Protein AF-A0A7X3VM91-F1 (afdb_monomer_lite)

Secondary structure (DSSP, 8-state):
-HHHHHHHHHHHHHHHHHHHHHHHTTTT---S--PPEEE-TTT--EEEGGGEEEEE-SSS--EEEEEHHHHHHHHHHHHHHHHHHH--

Structure (mmCIF, N/CA/C/O backbone):
data_AF-A0A7X3VM91-F1
#
_entry.id   AF-A0A7X3VM91-F1
#
loop_
_atom_site.group_PDB
_atom_site.id
_atom_site.type_symbol
_atom_site.label_atom_id
_atom_site.label_alt_id
_atom_site.label_comp_id
_atom_site.label_asym_id
_atom_site.label_entity_id
_atom_site.label_seq_id
_atom_site.pdbx_PDB_ins_code
_atom_site.Cartn_x
_atom_site.Cartn_y
_atom_site.Cartn_z
_atom_site.occupancy
_atom_site.B_iso_or_equiv
_atom_site.auth_seq_id
_atom_site.auth_comp_id
_atom_site.auth_asym_id
_atom_site.auth_atom_id
_atom_site.pdbx_PDB_model_num
ATOM 1 N N . MET A 1 1 ? 20.876 18.133 -48.556 1.00 64.56 1 MET A N 1
ATOM 2 C CA . MET A 1 1 ? 21.939 17.538 -47.713 1.00 64.56 1 MET A CA 1
ATOM 3 C C . MET A 1 1 ? 21.468 17.318 -46.277 1.00 64.56 1 MET A C 1
ATOM 5 O O . MET A 1 1 ? 21.409 16.169 -45.872 1.00 64.56 1 MET A O 1
ATOM 9 N N . LEU A 1 2 ? 21.033 18.355 -45.543 1.00 69.94 2 LEU A N 1
ATOM 10 C CA . LEU A 1 2 ? 20.534 18.222 -44.157 1.00 69.94 2 LEU A CA 1
ATOM 11 C C . LEU A 1 2 ? 19.363 17.236 -44.005 1.00 69.94 2 LEU A C 1
ATOM 13 O O . LEU A 1 2 ? 19.369 16.416 -43.098 1.00 69.94 2 LEU A O 1
ATOM 17 N N . PHE A 1 3 ? 18.404 17.247 -44.936 1.00 75.38 3 PHE A N 1
ATOM 18 C CA . PHE A 1 3 ? 17.258 16.329 -44.907 1.00 75.38 3 PHE A CA 1
ATOM 19 C C . PHE A 1 3 ? 17.672 14.848 -44.971 1.00 75.38 3 PHE A C 1
ATOM 21 O O . PHE A 1 3 ? 17.154 14.023 -44.230 1.00 75.38 3 PHE A O 1
ATOM 28 N N . VAL A 1 4 ? 18.669 14.519 -45.799 1.00 77.19 4 VAL A N 1
ATOM 29 C CA . VAL A 1 4 ? 19.190 13.146 -45.939 1.00 77.19 4 VAL A CA 1
ATOM 30 C C . VAL A 1 4 ? 19.904 12.702 -44.662 1.00 77.19 4 VAL A C 1
ATOM 32 O O . VAL A 1 4 ? 19.758 11.561 -44.236 1.00 77.19 4 VAL A O 1
ATOM 35 N N . ILE A 1 5 ? 20.621 13.624 -44.014 1.00 80.31 5 ILE A N 1
ATOM 36 C CA . ILE A 1 5 ? 21.270 13.383 -42.724 1.00 80.31 5 ILE A CA 1
ATOM 37 C C . ILE A 1 5 ? 20.205 13.045 -41.669 1.00 80.31 5 ILE A C 1
ATOM 39 O O . ILE A 1 5 ? 20.307 12.007 -41.023 1.00 80.31 5 ILE A O 1
ATOM 43 N N . PHE A 1 6 ? 19.131 13.834 -41.553 1.00 79.06 6 PHE A N 1
ATOM 44 C CA . PHE A 1 6 ? 18.040 13.538 -40.613 1.00 79.06 6 PHE A CA 1
ATOM 45 C C . PHE A 1 6 ? 17.411 12.160 -40.853 1.00 79.06 6 PHE A C 1
ATOM 47 O O . PHE A 1 6 ? 17.234 11.402 -39.901 1.00 79.06 6 PHE A O 1
ATOM 54 N N . VAL A 1 7 ? 17.145 11.790 -42.108 1.00 81.81 7 VAL A N 1
ATOM 55 C CA . VAL A 1 7 ? 16.540 10.489 -42.448 1.00 81.81 7 VAL A CA 1
ATOM 56 C C . VAL A 1 7 ? 17.418 9.308 -42.015 1.00 81.81 7 VAL A C 1
ATOM 58 O O . VAL A 1 7 ? 16.884 8.291 -41.584 1.00 81.81 7 VAL A O 1
ATOM 61 N N . ILE A 1 8 ? 18.747 9.443 -42.056 1.00 83.12 8 ILE A N 1
ATOM 62 C CA . ILE A 1 8 ? 19.683 8.384 -41.635 1.00 83.12 8 ILE A CA 1
ATOM 63 C C . ILE A 1 8 ? 19.874 8.369 -40.111 1.00 83.12 8 ILE A C 1
ATOM 65 O O . ILE A 1 8 ? 19.952 7.301 -39.508 1.00 83.12 8 ILE A O 1
ATOM 69 N N . PHE A 1 9 ? 19.920 9.535 -39.464 1.00 82.38 9 PHE A N 1
ATOM 70 C CA . PHE A 1 9 ? 20.133 9.624 -38.016 1.00 82.38 9 PHE A CA 1
ATOM 71 C C . PHE A 1 9 ? 18.897 9.237 -37.195 1.00 82.38 9 PHE A C 1
ATOM 73 O O . PHE A 1 9 ? 19.043 8.704 -36.097 1.00 82.38 9 PHE A O 1
ATOM 80 N N . THR A 1 10 ? 17.689 9.448 -37.722 1.00 83.25 10 THR A N 1
ATOM 81 C CA . THR A 1 10 ? 16.434 9.117 -37.024 1.00 83.25 10 THR A CA 1
ATOM 82 C C . THR A 1 10 ? 16.329 7.631 -36.632 1.00 83.25 10 THR A C 1
ATOM 84 O O . THR A 1 10 ? 16.115 7.360 -35.450 1.00 83.25 10 THR A O 1
ATOM 87 N N . PR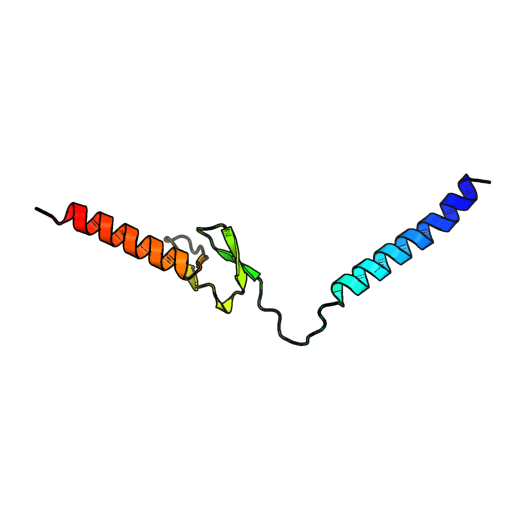O A 1 11 ? 16.530 6.641 -37.529 1.00 83.31 11 PRO A N 1
ATOM 88 C CA . PRO A 1 11 ? 16.465 5.228 -37.148 1.00 83.31 11 PRO A CA 1
ATOM 89 C C . PRO A 1 11 ? 17.575 4.824 -36.167 1.00 83.31 11 PRO A C 1
ATOM 91 O O . PRO A 1 11 ? 17.331 4.009 -35.281 1.00 83.31 11 PRO A O 1
ATOM 94 N N . ILE A 1 12 ? 18.764 5.428 -36.267 1.00 86.31 12 ILE A N 1
ATOM 95 C CA . ILE A 1 12 ? 19.880 5.180 -35.341 1.00 86.31 12 ILE A CA 1
ATOM 96 C C . ILE A 1 12 ? 19.533 5.691 -33.937 1.00 86.31 12 ILE A C 1
ATOM 98 O O . ILE A 1 12 ? 19.748 4.985 -32.954 1.00 86.31 12 ILE A O 1
ATOM 102 N N . ALA A 1 13 ? 18.950 6.887 -33.834 1.00 83.81 13 ALA A N 1
ATOM 103 C CA . ALA A 1 13 ? 18.508 7.455 -32.565 1.00 83.81 13 ALA A CA 1
ATOM 104 C C . ALA A 1 13 ? 17.387 6.619 -31.928 1.00 83.81 13 ALA A C 1
ATOM 106 O O . ALA A 1 13 ? 17.454 6.316 -30.739 1.00 83.81 13 ALA A O 1
ATOM 107 N N . VAL A 1 14 ? 16.398 6.181 -32.715 1.00 85.69 14 VAL A N 1
ATOM 108 C CA . VAL A 1 14 ? 15.320 5.298 -32.235 1.00 85.69 14 VAL A CA 1
ATOM 109 C C . VAL A 1 14 ? 15.879 3.956 -31.755 1.00 85.69 14 VAL A C 1
ATOM 111 O O . VAL A 1 14 ? 15.496 3.484 -30.685 1.00 85.69 14 VAL A O 1
ATOM 114 N N . TRP A 1 15 ? 16.826 3.365 -32.489 1.00 85.56 15 TRP A N 1
ATOM 115 C CA . TRP A 1 15 ? 17.493 2.126 -32.086 1.00 85.56 15 TRP A CA 1
ATOM 116 C C . TRP A 1 15 ? 18.289 2.291 -30.786 1.00 85.56 15 TRP A C 1
ATOM 118 O O . TRP A 1 15 ? 18.182 1.450 -29.895 1.00 85.56 15 TRP A O 1
ATOM 128 N N . LEU A 1 16 ? 19.017 3.402 -30.626 1.00 81.25 16 LEU A N 1
ATOM 129 C CA . LEU A 1 16 ? 19.739 3.716 -29.391 1.00 81.25 16 LEU A CA 1
ATOM 130 C C . LEU A 1 16 ? 18.793 3.921 -28.203 1.00 81.25 16 LEU A C 1
ATOM 132 O O . LEU A 1 16 ? 19.059 3.382 -27.133 1.00 81.25 16 LEU A O 1
ATOM 136 N N . ILE A 1 17 ? 17.677 4.636 -28.376 1.00 81.69 17 ILE A N 1
ATOM 137 C CA . ILE A 1 17 ? 16.679 4.836 -27.313 1.00 81.69 17 ILE A CA 1
ATOM 138 C C . ILE A 1 17 ? 16.048 3.497 -26.908 1.00 81.69 17 ILE A C 1
ATOM 140 O O . ILE A 1 17 ? 15.953 3.202 -25.717 1.00 81.69 17 ILE A O 1
ATOM 144 N N . LEU A 1 18 ? 15.666 2.648 -27.866 1.00 76.69 18 LEU A N 1
ATOM 145 C CA . LEU A 1 18 ? 15.130 1.310 -27.584 1.00 76.69 18 LEU A CA 1
ATOM 146 C C . LEU A 1 18 ? 16.157 0.411 -26.884 1.00 76.69 18 LEU A C 1
ATOM 148 O O . LEU A 1 18 ? 15.822 -0.287 -25.932 1.00 76.69 18 LEU A O 1
ATOM 152 N N . HIS A 1 19 ? 17.420 0.454 -27.305 1.00 75.25 19 HIS A N 1
ATOM 153 C CA . HIS A 1 19 ? 18.485 -0.331 -26.686 1.00 75.25 19 HIS A CA 1
ATOM 154 C C . HIS A 1 19 ? 18.827 0.165 -25.269 1.00 75.25 19 HIS A C 1
ATOM 156 O O . HIS A 1 19 ? 19.058 -0.637 -24.364 1.00 75.25 19 HIS A O 1
ATOM 162 N N . LEU A 1 20 ? 18.817 1.483 -25.044 1.00 71.62 20 LEU A N 1
ATOM 163 C CA . LEU A 1 20 ? 19.057 2.083 -23.730 1.00 71.62 20 LEU A CA 1
ATOM 164 C C . LEU A 1 20 ? 17.892 1.836 -22.768 1.00 71.62 20 LEU A C 1
ATOM 166 O O . LEU A 1 20 ? 18.135 1.406 -21.646 1.00 71.62 20 LEU A O 1
ATOM 170 N N . THR A 1 21 ? 16.643 2.015 -23.204 1.00 65.62 21 THR A N 1
ATOM 171 C CA . THR A 1 21 ? 15.450 1.694 -22.396 1.00 65.62 21 THR A CA 1
ATOM 172 C C . THR A 1 21 ? 15.340 0.193 -22.116 1.00 65.62 21 THR A C 1
ATOM 174 O O . THR A 1 21 ? 14.997 -0.200 -21.001 1.00 65.62 21 THR A O 1
ATOM 177 N N . SER A 1 22 ? 15.717 -0.665 -23.072 1.00 61.34 22 SER A N 1
ATOM 178 C CA . SER A 1 22 ? 15.824 -2.111 -22.849 1.00 61.34 22 SER A CA 1
ATOM 179 C C . SER A 1 22 ? 16.903 -2.461 -21.825 1.00 61.34 22 SER A C 1
ATOM 181 O O . SER A 1 22 ? 16.689 -3.381 -21.043 1.00 61.34 22 SER A O 1
ATOM 183 N N . ARG A 1 23 ? 18.041 -1.754 -21.799 1.00 54.31 23 ARG A N 1
ATOM 184 C CA . ARG A 1 23 ? 19.082 -1.942 -20.776 1.00 54.31 23 ARG A CA 1
ATOM 185 C C . ARG A 1 23 ? 18.699 -1.356 -19.420 1.00 54.31 23 ARG A C 1
ATOM 187 O O . ARG A 1 23 ? 19.030 -1.963 -18.413 1.00 54.31 23 ARG A O 1
ATOM 194 N N . GLN A 1 24 ? 17.959 -0.249 -19.373 1.00 50.94 24 GLN A N 1
ATOM 195 C CA . GLN A 1 24 ? 17.421 0.300 -18.123 1.00 50.94 24 GLN A CA 1
ATOM 196 C C . GLN A 1 24 ? 16.406 -0.652 -17.479 1.00 50.94 24 GLN A C 1
ATOM 198 O O . GLN A 1 24 ? 16.407 -0.805 -16.265 1.00 50.94 24 GLN A O 1
ATOM 203 N N . LYS A 1 25 ? 15.611 -1.371 -18.284 1.00 50.38 25 LYS A N 1
ATOM 204 C CA . LYS A 1 25 ? 14.749 -2.459 -17.790 1.00 50.38 25 LYS A CA 1
ATOM 205 C C . LYS A 1 25 ? 15.511 -3.723 -17.363 1.00 50.38 25 LYS A C 1
ATOM 207 O O . LYS A 1 25 ? 14.939 -4.535 -16.650 1.00 50.38 25 LYS A O 1
ATOM 212 N N . LYS A 1 26 ? 16.772 -3.882 -17.780 1.00 45.66 26 LYS A N 1
ATOM 213 C CA . LYS A 1 26 ? 17.665 -4.995 -17.406 1.00 45.66 26 LYS A CA 1
ATOM 214 C C . LYS A 1 26 ? 18.679 -4.639 -16.309 1.00 45.66 26 LYS A C 1
ATOM 216 O O . LYS A 1 26 ? 19.466 -5.480 -15.903 1.00 45.66 26 LYS A O 1
ATOM 221 N N . GLY A 1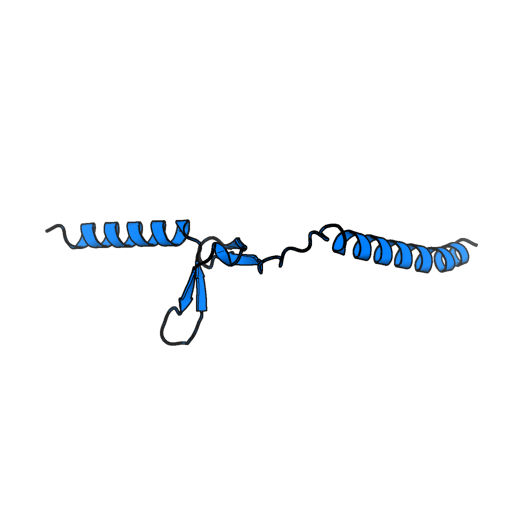 27 ? 18.679 -3.399 -15.818 1.00 43.75 27 GLY A N 1
ATOM 222 C CA . GLY A 1 27 ? 19.587 -2.932 -14.762 1.00 43.75 27 GLY A CA 1
ATOM 223 C C . GLY A 1 27 ? 19.178 -3.340 -13.347 1.00 43.75 27 GLY A C 1
ATOM 224 O O . GLY A 1 27 ? 19.703 -2.787 -12.390 1.00 43.75 27 GLY A O 1
ATOM 225 N N . ASP A 1 28 ? 18.233 -4.265 -13.226 1.00 44.97 28 ASP A N 1
ATOM 226 C CA . ASP A 1 28 ? 17.782 -4.824 -11.957 1.00 44.97 28 ASP A CA 1
ATOM 227 C C . ASP A 1 28 ? 17.432 -6.306 -12.174 1.00 44.97 28 ASP A C 1
ATOM 229 O O . ASP A 1 28 ? 16.346 -6.786 -11.857 1.00 44.97 28 ASP A O 1
ATOM 233 N N . GLU A 1 29 ? 18.356 -6.991 -12.857 1.00 47.41 29 GLU A N 1
ATOM 234 C CA . GLU A 1 29 ? 18.476 -8.449 -12.935 1.00 47.41 29 GLU A CA 1
ATOM 235 C C . GLU A 1 29 ? 19.211 -8.938 -11.674 1.00 47.41 29 GLU A C 1
ATOM 237 O O . GLU A 1 29 ? 20.293 -9.520 -11.732 1.00 47.41 29 GLU A O 1
ATOM 242 N N . THR A 1 30 ? 18.632 -8.652 -10.510 1.00 49.09 30 THR A N 1
ATOM 243 C CA . THR A 1 30 ? 18.769 -9.533 -9.352 1.00 49.09 30 THR A CA 1
ATOM 244 C C . THR A 1 30 ? 17.518 -10.398 -9.370 1.00 49.09 30 THR A C 1
ATOM 246 O O . THR A 1 30 ? 16.412 -9.878 -9.243 1.00 49.09 30 THR A O 1
ATOM 249 N N . ASP A 1 31 ? 17.701 -11.695 -9.630 1.00 49.53 31 ASP A N 1
ATOM 250 C CA . ASP A 1 31 ? 16.703 -12.773 -9.580 1.00 49.53 31 ASP A CA 1
ATOM 251 C C . ASP A 1 31 ? 16.114 -12.935 -8.161 1.00 49.53 31 ASP A C 1
ATOM 253 O O . ASP A 1 31 ? 16.245 -13.970 -7.511 1.00 49.53 31 ASP A O 1
ATOM 257 N N . GLU A 1 32 ? 15.454 -11.901 -7.657 1.00 53.97 32 GLU A N 1
ATOM 258 C CA . GLU A 1 32 ? 14.452 -12.033 -6.611 1.00 53.97 32 GLU A CA 1
ATOM 259 C C . GLU A 1 32 ? 13.094 -11.761 -7.261 1.00 53.97 32 GLU A C 1
ATOM 261 O O . GLU A 1 32 ? 12.987 -10.863 -8.105 1.00 53.97 32 GLU A O 1
ATOM 266 N N . PRO A 1 33 ? 12.040 -12.533 -6.938 1.00 51.28 33 PRO A N 1
ATOM 267 C CA . PRO A 1 33 ? 10.695 -12.167 -7.342 1.00 51.28 33 PRO A CA 1
ATOM 268 C C . PRO A 1 33 ? 10.424 -10.779 -6.764 1.00 51.28 33 PRO A C 1
ATOM 270 O 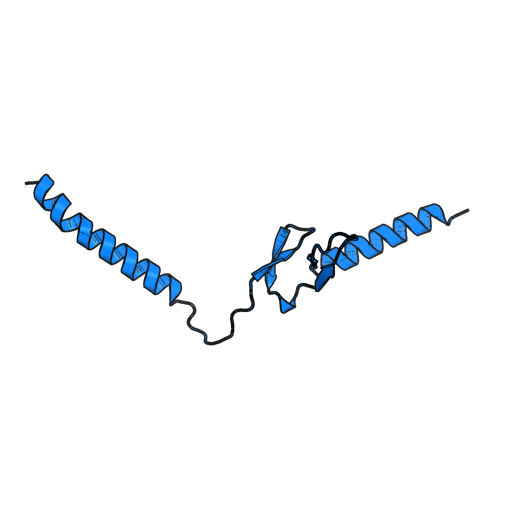O . PRO A 1 33 ? 10.170 -10.647 -5.570 1.00 51.28 33 PRO A O 1
ATOM 273 N N . LYS A 1 34 ? 10.543 -9.738 -7.600 1.00 59.12 34 LYS A N 1
ATOM 274 C CA . LYS A 1 34 ? 10.189 -8.374 -7.221 1.00 59.12 34 LYS A CA 1
ATOM 275 C C . LYS A 1 34 ? 8.749 -8.423 -6.780 1.00 59.12 34 LYS A C 1
ATOM 277 O O . LYS A 1 34 ? 7.851 -8.610 -7.604 1.00 59.12 34 LYS A O 1
ATOM 282 N N . GLU A 1 35 ? 8.559 -8.341 -5.475 1.00 64.19 35 GLU A N 1
ATOM 283 C CA . GLU A 1 35 ? 7.229 -8.341 -4.920 1.00 64.19 35 GLU A CA 1
ATOM 284 C C . GLU A 1 35 ? 6.444 -7.199 -5.567 1.00 64.19 35 GLU A C 1
ATOM 286 O O . GLU A 1 35 ? 7.004 -6.113 -5.770 1.00 64.19 35 GLU A O 1
ATOM 291 N N . PRO A 1 36 ? 5.181 -7.440 -5.953 1.00 75.94 36 PRO A N 1
ATOM 292 C CA . PRO A 1 36 ? 4.366 -6.393 -6.539 1.00 75.94 36 PRO A CA 1
ATOM 293 C C . PRO A 1 36 ? 4.343 -5.192 -5.588 1.00 75.94 36 PRO A C 1
ATOM 295 O O . PRO A 1 36 ? 4.157 -5.342 -4.379 1.00 75.94 36 PRO A O 1
ATOM 298 N N . ILE A 1 37 ? 4.610 -4.011 -6.142 1.00 81.75 37 ILE A N 1
ATOM 299 C CA . ILE A 1 37 ? 4.535 -2.750 -5.409 1.00 81.75 37 ILE A CA 1
ATOM 300 C C . ILE A 1 37 ? 3.100 -2.257 -5.533 1.00 81.75 37 ILE A C 1
ATOM 302 O O . ILE A 1 37 ? 2.590 -2.106 -6.642 1.00 81.75 37 ILE A O 1
ATOM 306 N N . GLU A 1 38 ? 2.468 -2.009 -4.395 1.00 85.56 38 GLU A N 1
ATOM 307 C CA . GLU A 1 38 ? 1.073 -1.595 -4.287 1.00 85.56 38 GLU A CA 1
ATOM 308 C C . GLU A 1 38 ? 0.963 -0.325 -3.429 1.00 85.56 38 GLU A C 1
ATOM 310 O O . GLU A 1 38 ? 1.874 0.042 -2.678 1.00 85.56 38 GLU A O 1
ATOM 315 N N . LEU A 1 39 ? -0.164 0.377 -3.552 1.00 88.88 39 LEU A N 1
ATOM 316 C CA . LEU A 1 39 ? -0.417 1.631 -2.839 1.00 88.88 39 LEU A CA 1
ATOM 317 C C . LEU A 1 39 ? -1.223 1.385 -1.561 1.00 88.88 39 LEU A C 1
ATOM 319 O O . LEU A 1 39 ? -2.249 0.704 -1.571 1.00 88.88 39 LEU A O 1
ATOM 323 N N . CYS A 1 40 ? -0.819 2.020 -0.460 1.00 89.75 40 CYS A N 1
ATOM 324 C CA . CYS A 1 40 ? -1.658 2.078 0.735 1.00 89.75 40 CYS A CA 1
ATOM 325 C C . CYS A 1 40 ? -2.888 2.967 0.479 1.00 89.75 40 CYS A C 1
ATOM 327 O O . CYS A 1 40 ? -2.753 4.143 0.140 1.00 89.75 40 CYS A O 1
ATOM 329 N N . ALA A 1 41 ? -4.089 2.446 0.730 1.00 90.56 41 ALA A N 1
ATOM 330 C CA . ALA A 1 41 ? -5.355 3.144 0.498 1.00 90.56 41 ALA A CA 1
ATOM 331 C C . ALA A 1 41 ? -5.548 4.414 1.352 1.00 90.56 41 ALA A C 1
ATOM 333 O O . ALA A 1 41 ? -6.392 5.247 1.028 1.00 90.56 41 ALA A O 1
ATOM 334 N N . VAL A 1 42 ? -4.782 4.566 2.441 1.00 91.19 42 VAL A N 1
ATOM 335 C CA . VAL A 1 42 ? -4.883 5.704 3.371 1.00 91.19 42 VAL A CA 1
ATOM 336 C C . VAL A 1 42 ? -3.850 6.780 3.048 1.00 91.19 42 VAL A C 1
ATOM 338 O O . VAL A 1 42 ? -4.215 7.928 2.812 1.00 91.19 42 VAL A O 1
ATOM 341 N N . CYS A 1 43 ? -2.560 6.429 3.038 1.00 90.75 43 CYS A N 1
ATOM 342 C CA . CYS A 1 43 ? -1.480 7.404 2.855 1.00 90.75 43 CYS A CA 1
ATOM 343 C C . CYS A 1 43 ? -1.008 7.563 1.406 1.00 90.75 43 CYS A C 1
ATOM 345 O O . CYS A 1 43 ? -0.221 8.466 1.148 1.00 90.75 43 CYS A O 1
ATOM 347 N N . GLN A 1 44 ? -1.472 6.716 0.479 1.00 90.69 44 GLN A N 1
ATOM 348 C CA . GLN A 1 44 ? -1.107 6.729 -0.947 1.00 90.69 44 GLN A CA 1
ATOM 349 C C . GLN A 1 44 ? 0.398 6.587 -1.229 1.00 90.69 44 GLN A C 1
ATOM 351 O O . GLN A 1 44 ? 0.853 6.892 -2.326 1.00 90.69 44 GLN A O 1
ATOM 356 N N . ASN A 1 45 ? 1.171 6.101 -0.256 1.00 88.31 45 ASN A N 1
ATOM 357 C CA . ASN A 1 45 ? 2.572 5.749 -0.459 1.00 88.31 45 ASN A CA 1
ATOM 358 C C . ASN A 1 45 ? 2.687 4.332 -1.041 1.00 88.31 45 ASN A C 1
ATOM 360 O O . ASN A 1 45 ? 1.830 3.478 -0.788 1.00 88.31 45 ASN A O 1
ATOM 364 N N . GLU A 1 46 ? 3.759 4.104 -1.796 1.00 87.62 46 GLU A N 1
ATOM 365 C CA . GLU A 1 46 ? 4.113 2.819 -2.403 1.00 87.62 46 GLU A CA 1
ATOM 366 C C . GLU A 1 46 ? 4.817 1.913 -1.389 1.00 87.62 46 GLU A C 1
ATOM 368 O O . GLU A 1 46 ? 5.740 2.344 -0.692 1.00 87.62 46 GLU A O 1
ATOM 373 N N . PHE A 1 47 ? 4.397 0.651 -1.322 1.00 85.62 47 PHE A N 1
ATOM 374 C CA . PHE A 1 47 ? 5.004 -0.367 -0.469 1.00 85.62 47 PHE A CA 1
ATOM 375 C C . PHE A 1 47 ? 5.100 -1.701 -1.215 1.00 85.62 47 PHE A C 1
ATOM 377 O O . PHE A 1 47 ? 4.264 -1.984 -2.077 1.00 85.62 47 PHE A O 1
ATOM 384 N N . PRO A 1 48 ? 6.081 -2.554 -0.879 1.00 86.31 48 PRO A N 1
ATOM 385 C CA . PRO A 1 48 ? 6.051 -3.943 -1.317 1.00 86.31 48 PRO A CA 1
ATOM 386 C C . PRO A 1 48 ? 4.844 -4.656 -0.696 1.00 86.31 48 PRO A C 1
ATOM 388 O O . PRO A 1 48 ? 4.474 -4.389 0.451 1.00 86.31 48 PRO A O 1
ATOM 391 N N . MET A 1 49 ? 4.231 -5.568 -1.449 1.00 82.25 49 MET A N 1
ATOM 392 C CA . MET A 1 49 ? 3.025 -6.275 -1.018 1.00 82.25 49 MET A CA 1
ATOM 393 C C . MET A 1 49 ? 3.190 -6.991 0.331 1.00 82.25 49 MET A C 1
ATOM 395 O O . MET A 1 49 ? 2.249 -7.004 1.118 1.00 82.25 49 MET A O 1
ATOM 399 N N . ASN A 1 50 ? 4.376 -7.520 0.669 1.00 85.44 50 ASN A N 1
ATOM 400 C CA . ASN A 1 50 ? 4.607 -8.154 1.975 1.00 85.44 50 ASN A CA 1
ATOM 401 C C . ASN A 1 50 ? 4.477 -7.211 3.188 1.00 85.44 50 ASN A C 1
ATOM 403 O O . ASN A 1 50 ? 4.344 -7.682 4.317 1.00 85.44 50 ASN A O 1
ATOM 407 N N . GLN A 1 51 ? 4.524 -5.895 2.972 1.00 86.19 51 GLN A N 1
ATOM 408 C CA . GLN A 1 51 ? 4.367 -4.863 4.000 1.00 86.19 51 GLN A CA 1
ATOM 409 C C . GLN A 1 51 ? 2.946 -4.288 4.047 1.00 86.19 51 GLN A C 1
ATOM 411 O O . GLN A 1 51 ? 2.648 -3.441 4.897 1.00 86.19 51 GLN A O 1
ATOM 416 N N . LEU A 1 52 ? 2.067 -4.732 3.148 1.00 89.06 52 LEU A N 1
ATOM 417 C CA . LEU A 1 52 ? 0.677 -4.314 3.084 1.00 89.06 52 LEU A CA 1
ATOM 418 C C . LEU A 1 52 ? -0.242 -5.424 3.583 1.00 89.06 52 LEU A C 1
ATOM 420 O O . LEU A 1 52 ? -0.044 -6.609 3.336 1.00 89.06 52 LEU A O 1
ATOM 424 N N . LEU A 1 53 ? -1.291 -5.015 4.286 1.00 90.19 53 LEU A N 1
ATOM 425 C CA . LEU A 1 53 ? -2.387 -5.882 4.672 1.00 90.19 53 LEU A CA 1
ATOM 426 C C . LEU A 1 53 ? -3.551 -5.672 3.705 1.00 90.19 53 LEU A C 1
ATOM 428 O O . LEU A 1 53 ? -4.103 -4.572 3.629 1.00 90.19 53 LEU A O 1
ATOM 432 N N . GLU A 1 54 ? -3.953 -6.729 3.011 1.00 90.75 54 GLU A N 1
ATOM 433 C CA . GLU A 1 54 ? -5.171 -6.734 2.206 1.00 90.75 54 GLU A CA 1
ATOM 434 C C . GLU A 1 54 ? -6.399 -6.941 3.092 1.00 90.75 54 GLU A C 1
ATOM 436 O O . GLU A 1 54 ? -6.476 -7.875 3.898 1.00 90.75 54 GLU A O 1
ATOM 441 N N . LYS A 1 55 ? -7.401 -6.077 2.933 1.00 87.88 55 LYS A N 1
ATOM 442 C CA . LYS A 1 55 ? -8.671 -6.223 3.634 1.00 87.88 55 LYS A CA 1
ATOM 443 C C . LYS A 1 55 ? -9.840 -5.799 2.764 1.00 87.88 55 LYS A C 1
ATOM 445 O O . LYS A 1 55 ? -9.831 -4.732 2.157 1.00 87.88 55 LYS A O 1
ATOM 450 N N . GLU A 1 56 ? -10.879 -6.625 2.753 1.00 88.81 56 GLU A N 1
ATOM 451 C CA . GLU A 1 56 ? -12.168 -6.250 2.182 1.00 88.81 56 GLU A CA 1
ATOM 452 C C . GLU A 1 56 ? -12.876 -5.239 3.093 1.00 88.81 56 GLU A C 1
ATOM 454 O O . GLU A 1 56 ? -13.031 -5.475 4.296 1.00 88.81 56 GLU A O 1
ATOM 459 N N . VAL A 1 57 ? -13.299 -4.112 2.519 1.00 83.81 57 VAL A N 1
ATOM 460 C CA . VAL A 1 57 ? -14.006 -3.048 3.239 1.00 83.81 57 VAL A CA 1
ATOM 461 C C . VAL A 1 57 ? -15.392 -2.833 2.631 1.00 83.81 57 VAL A C 1
ATOM 463 O O . VAL A 1 57 ? -15.540 -2.536 1.445 1.00 83.81 57 VAL A O 1
ATOM 466 N N . GLY A 1 58 ? -16.419 -2.922 3.481 1.00 79.62 58 GLY A N 1
ATOM 467 C CA . GLY A 1 58 ? -17.826 -2.810 3.089 1.00 79.62 58 GLY A CA 1
ATOM 468 C C . GLY A 1 58 ? -18.415 -4.125 2.565 1.00 79.62 58 GLY A C 1
ATOM 469 O O . GLY A 1 58 ? -17.759 -5.155 2.571 1.00 79.62 58 GLY A O 1
ATOM 470 N N . GLY A 1 59 ? -19.679 -4.094 2.131 1.00 81.75 59 GLY A N 1
ATOM 471 C CA . GLY A 1 59 ? -20.387 -5.275 1.606 1.00 81.75 59 GLY A CA 1
ATOM 472 C C . GLY A 1 59 ? -20.274 -5.475 0.090 1.00 81.75 59 GLY A C 1
ATOM 473 O O . GLY A 1 59 ? -20.998 -6.292 -0.468 1.00 81.75 59 GLY A O 1
ATOM 474 N N . TYR A 1 60 ? -19.434 -4.688 -0.589 1.00 75.31 60 TYR A N 1
ATOM 475 C CA . TYR A 1 60 ? -19.355 -4.641 -2.055 1.00 75.31 60 TYR A CA 1
ATOM 476 C C . TYR A 1 60 ? -18.120 -5.354 -2.635 1.00 75.31 60 TYR A C 1
ATOM 478 O O . TYR A 1 60 ? -17.790 -5.114 -3.795 1.00 75.31 60 TYR A O 1
ATOM 486 N N . GLY A 1 61 ? -17.409 -6.192 -1.868 1.00 75.50 61 GLY A N 1
ATOM 487 C CA . GLY A 1 61 ? -16.301 -6.988 -2.415 1.00 75.50 61 GLY A CA 1
ATOM 488 C C . GLY A 1 61 ? -15.026 -6.204 -2.727 1.00 75.50 61 GLY A C 1
ATOM 489 O O . GLY A 1 61 ? -14.172 -6.704 -3.456 1.00 75.50 61 GLY A O 1
ATOM 490 N N . ARG A 1 62 ? -14.887 -4.957 -2.256 1.00 80.88 62 ARG A N 1
ATOM 491 C CA . ARG A 1 62 ? -13.704 -4.138 -2.555 1.00 80.88 62 ARG A CA 1
ATOM 492 C C . ARG A 1 62 ? -12.583 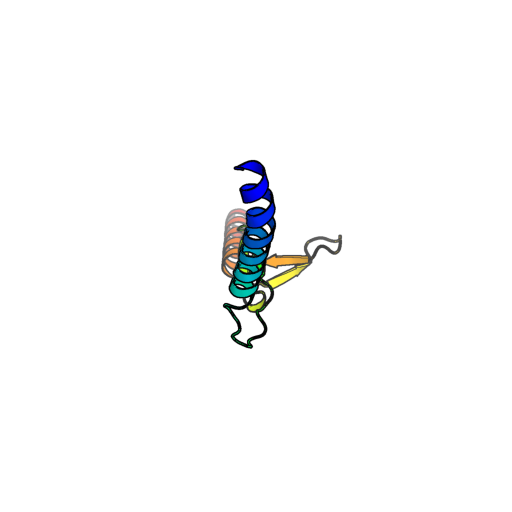-4.444 -1.572 1.00 80.88 62 ARG A C 1
ATOM 494 O O . ARG A 1 62 ? -12.716 -4.174 -0.379 1.00 80.88 62 ARG A O 1
ATOM 501 N N . VAL A 1 63 ? -11.483 -4.970 -2.102 1.00 85.81 63 VAL A N 1
ATOM 502 C CA . VAL A 1 63 ? -10.242 -5.225 -1.368 1.00 85.81 63 VAL A CA 1
ATOM 503 C C . VAL A 1 63 ? -9.356 -3.984 -1.439 1.00 85.81 63 VAL A C 1
ATOM 505 O O . VAL A 1 63 ? -9.160 -3.418 -2.512 1.00 85.81 63 VAL A O 1
ATOM 508 N N . TYR A 1 64 ? -8.855 -3.553 -0.286 1.00 88.12 64 TYR A N 1
ATOM 509 C CA . TYR A 1 64 ? -7.943 -2.425 -0.139 1.00 88.12 64 TYR A CA 1
ATOM 510 C C . TYR A 1 64 ? -6.674 -2.872 0.589 1.00 88.12 64 TYR A C 1
ATOM 512 O O . TYR A 1 64 ? -6.741 -3.704 1.495 1.00 88.12 64 TYR A O 1
ATOM 520 N N . CYS A 1 65 ? -5.538 -2.286 0.217 1.00 90.69 65 CYS A N 1
ATOM 521 C CA . CYS A 1 65 ? -4.244 -2.539 0.845 1.00 90.69 65 CYS A CA 1
ATOM 522 C C . CYS A 1 65 ? -3.922 -1.446 1.871 1.00 90.69 65 CYS A C 1
ATOM 524 O O . CYS A 1 65 ? -4.085 -0.255 1.597 1.00 90.69 65 CYS A O 1
ATOM 526 N N . PHE A 1 66 ? -3.439 -1.833 3.050 1.00 93.00 66 PHE A N 1
ATOM 527 C CA . PHE A 1 66 ? -3.137 -0.914 4.149 1.00 93.00 66 PHE A CA 1
ATOM 528 C C . PHE A 1 66 ? -1.740 -1.169 4.709 1.00 93.00 66 PHE A C 1
ATOM 530 O O . PHE A 1 66 ? -1.404 -2.304 5.033 1.00 93.00 66 PHE A O 1
ATOM 537 N N . CYS A 1 67 ? -0.934 -0.121 4.888 1.00 92.88 67 CYS A N 1
ATOM 538 C CA . CYS A 1 67 ? 0.334 -0.253 5.603 1.00 92.88 67 CYS A CA 1
ATOM 539 C C . CYS A 1 67 ? 0.109 -0.292 7.124 1.00 92.88 67 CYS A C 1
ATOM 541 O O . CYS A 1 67 ? -0.842 0.306 7.641 1.00 92.88 67 CYS A O 1
ATOM 543 N N . GLY A 1 68 ? 1.011 -0.960 7.851 1.00 88.62 68 GLY A N 1
ATOM 544 C CA . GLY A 1 68 ? 0.892 -1.157 9.302 1.00 88.62 68 GLY A CA 1
ATOM 545 C C . GLY A 1 68 ? 0.720 0.142 10.097 1.00 88.62 68 GLY A C 1
ATOM 546 O O . GLY A 1 68 ? -0.161 0.225 10.950 1.00 88.62 68 GLY A O 1
ATOM 547 N N . GLN A 1 69 ? 1.472 1.192 9.750 1.00 92.56 69 GLN A N 1
ATOM 548 C CA . GLN A 1 69 ? 1.385 2.490 10.431 1.00 92.56 69 GLN A CA 1
ATOM 549 C C . GLN A 1 69 ? -0.004 3.130 10.303 1.00 92.56 69 GLN A C 1
ATOM 551 O O . GLN A 1 69 ? -0.525 3.700 11.259 1.00 92.56 69 GLN A O 1
ATOM 556 N N . CYS A 1 70 ? -0.625 3.052 9.122 1.00 90.94 70 CYS A N 1
ATOM 557 C CA . CYS A 1 70 ? -1.961 3.608 8.918 1.00 90.94 70 CYS A CA 1
ATOM 558 C C . CYS A 1 70 ? -3.017 2.838 9.714 1.00 90.94 70 CYS A C 1
ATOM 560 O O . CYS A 1 70 ? -3.927 3.459 10.255 1.00 90.94 70 CYS A O 1
ATOM 562 N N . ILE A 1 71 ? -2.884 1.513 9.819 1.00 91.69 71 ILE A N 1
ATOM 563 C CA . ILE A 1 71 ? -3.780 0.683 10.636 1.00 91.69 71 ILE A CA 1
ATOM 564 C C . ILE A 1 71 ? -3.667 1.069 12.113 1.00 91.69 71 ILE A C 1
ATOM 566 O O . ILE A 1 71 ? -4.685 1.272 12.772 1.00 91.69 71 ILE A O 1
ATOM 570 N N . GLU A 1 72 ? -2.444 1.199 12.626 1.00 92.50 72 GLU A N 1
ATOM 571 C CA . GLU A 1 72 ? -2.192 1.591 14.015 1.00 92.50 72 GLU A CA 1
ATOM 572 C C . GLU A 1 72 ? -2.768 2.980 14.324 1.00 92.50 72 GLU A C 1
ATOM 574 O O . GLU A 1 72 ? -3.482 3.156 15.314 1.00 92.50 72 GLU A O 1
ATOM 579 N N . ASN A 1 73 ? -2.553 3.949 13.432 1.00 91.56 73 ASN A N 1
ATOM 580 C CA . ASN A 1 73 ? -3.111 5.292 13.579 1.00 91.56 73 ASN A CA 1
ATOM 581 C C . ASN A 1 73 ? -4.649 5.269 13.620 1.00 91.56 73 ASN A C 1
ATOM 583 O O . ASN A 1 73 ? -5.246 5.883 14.504 1.00 91.56 73 ASN A O 1
ATOM 587 N N . LEU A 1 74 ? -5.289 4.526 12.707 1.00 90.94 74 LEU A N 1
ATOM 588 C CA . LEU A 1 74 ? -6.748 4.372 12.675 1.00 90.94 74 LEU A CA 1
ATOM 589 C C . LEU A 1 74 ? -7.283 3.709 13.950 1.00 90.94 74 LEU A C 1
ATOM 591 O O . LEU A 1 74 ? -8.329 4.103 14.469 1.00 90.94 74 LEU A O 1
ATOM 595 N N . TYR A 1 75 ? -6.568 2.716 14.477 1.00 90.50 75 TYR A N 1
ATOM 596 C CA . TYR A 1 75 ? -6.933 2.053 15.724 1.00 90.50 75 TYR A CA 1
ATOM 597 C C . TYR A 1 75 ? -6.904 3.022 16.911 1.00 90.50 75 TYR A C 1
ATOM 599 O O . TYR A 1 75 ? -7.872 3.094 17.673 1.00 90.50 75 TYR A O 1
ATOM 607 N N . HIS A 1 76 ? -5.839 3.814 17.043 1.00 91.44 76 HIS A N 1
ATOM 608 C CA . HIS A 1 76 ? -5.747 4.836 18.086 1.00 91.44 76 HIS A CA 1
ATOM 609 C C . HIS A 1 76 ? -6.817 5.922 17.939 1.00 91.44 76 HIS A C 1
ATOM 611 O O . HIS A 1 76 ? -7.418 6.328 18.934 1.00 91.44 76 HIS A O 1
ATOM 617 N N . GLU A 1 77 ? -7.106 6.366 16.717 1.00 91.19 77 GLU A N 1
ATOM 618 C CA . GLU A 1 77 ? -8.164 7.343 16.446 1.00 91.19 77 GLU A CA 1
ATOM 619 C C . GLU A 1 77 ? -9.543 6.822 16.883 1.00 91.19 77 GLU A C 1
ATOM 621 O O . GLU A 1 77 ? -10.304 7.526 17.559 1.00 91.19 77 GLU A O 1
ATOM 626 N N . TYR A 1 78 ? -9.842 5.554 16.584 1.00 88.94 78 TYR A N 1
ATOM 627 C CA . TYR A 1 78 ? -11.069 4.900 17.030 1.00 88.94 78 TYR A CA 1
ATOM 628 C C . TYR A 1 78 ? -11.146 4.798 18.558 1.00 88.94 78 TYR A C 1
ATOM 630 O O . TYR A 1 78 ? -12.168 5.150 19.156 1.00 88.94 78 TYR A O 1
ATOM 638 N N . GLN A 1 79 ? -10.070 4.350 19.210 1.00 89.31 79 GLN A N 1
ATOM 639 C CA . GLN A 1 79 ? -10.025 4.245 20.667 1.00 89.31 79 GLN A CA 1
ATOM 640 C C . GLN A 1 79 ? -10.212 5.597 21.351 1.00 89.31 79 GLN A C 1
ATOM 642 O O . GLN A 1 79 ? -10.984 5.694 22.301 1.00 89.31 79 GLN A O 1
ATOM 647 N N . ASN A 1 80 ? -9.553 6.646 20.861 1.00 89.06 80 ASN A N 1
ATOM 648 C CA . ASN A 1 80 ? -9.687 7.994 21.405 1.00 89.06 80 ASN A CA 1
ATOM 649 C C . ASN A 1 80 ? -11.124 8.503 21.257 1.00 89.06 80 ASN A C 1
ATOM 651 O O . ASN A 1 80 ? -11.708 8.999 22.217 1.00 89.06 80 ASN A O 1
ATOM 655 N N . THR A 1 81 ? -11.736 8.294 20.091 1.00 82.56 81 THR A N 1
ATOM 656 C CA . THR A 1 81 ? -13.139 8.656 19.847 1.00 82.56 81 THR A CA 1
ATOM 657 C C . THR A 1 81 ? -14.094 7.904 20.776 1.00 82.56 81 THR A C 1
ATOM 659 O O . THR A 1 81 ? -15.078 8.467 21.253 1.00 82.56 81 THR A O 1
ATOM 662 N N . THR A 1 82 ? -13.813 6.631 21.054 1.00 74.50 82 THR A N 1
ATOM 663 C CA . THR A 1 82 ? -14.663 5.795 21.911 1.00 74.50 82 THR A CA 1
ATOM 664 C C . THR A 1 82 ? -14.473 6.133 23.391 1.00 74.50 82 THR A C 1
ATOM 666 O O . THR A 1 82 ? -15.457 6.233 24.117 1.00 74.50 82 THR A O 1
ATOM 669 N N . ASN A 1 83 ? -13.245 6.414 23.836 1.00 65.81 83 ASN A N 1
ATOM 670 C CA . ASN A 1 83 ? -12.967 6.897 25.193 1.00 65.81 83 ASN A CA 1
ATOM 671 C C . ASN A 1 83 ? -13.639 8.249 25.471 1.00 65.81 83 ASN A C 1
ATOM 673 O O . ASN A 1 83 ? -14.209 8.426 26.541 1.00 65.81 83 ASN A O 1
ATOM 677 N N . ILE A 1 84 ? -13.667 9.167 24.497 1.00 60.78 84 ILE A N 1
ATOM 678 C CA . ILE A 1 84 ? -14.419 10.430 24.612 1.00 60.78 84 ILE A CA 1
ATOM 679 C C . ILE A 1 84 ? -15.928 10.172 24.759 1.00 60.78 84 ILE A C 1
ATOM 681 O O . ILE A 1 84 ? -16.605 10.890 25.483 1.00 60.78 84 ILE A O 1
ATOM 685 N N . LYS A 1 85 ? -16.467 9.144 24.092 1.00 58.59 85 LYS A N 1
ATOM 686 C CA . LYS A 1 85 ? -17.901 8.804 24.145 1.00 58.59 85 LYS A CA 1
ATOM 687 C C . LYS A 1 85 ? -18.322 7.995 25.375 1.00 58.59 85 LYS A C 1
ATOM 689 O O . LYS A 1 85 ? -19.512 7.941 25.652 1.00 58.59 85 LYS A O 1
ATOM 694 N N . THR A 1 86 ? -17.385 7.349 26.071 1.00 56.75 86 THR A N 1
ATOM 695 C CA . THR A 1 86 ? -17.674 6.461 27.218 1.00 56.75 86 THR A CA 1
ATOM 696 C C . THR A 1 86 ? -17.246 7.077 28.558 1.00 56.75 86 THR A C 1
ATOM 698 O O . THR A 1 86 ? -17.362 6.433 29.593 1.00 56.75 86 THR A O 1
ATOM 701 N N . GLY A 1 87 ? -16.737 8.312 28.545 1.00 53.75 87 GLY A N 1
ATOM 702 C CA . GLY A 1 87 ? -16.451 9.100 29.742 1.00 53.75 87 GLY A CA 1
ATOM 703 C C . GLY A 1 87 ? -17.657 9.930 30.181 1.00 53.75 87 GLY A C 1
ATOM 704 O O . GLY A 1 87 ? -17.652 11.143 29.983 1.00 53.75 87 GLY A O 1
ATOM 705 N N . GLU A 1 88 ? -18.656 9.270 30.772 1.00 45.03 88 GLU A N 1
ATOM 706 C CA . GLU A 1 88 ? -19.601 9.838 31.752 1.00 45.03 88 GLU A CA 1
ATOM 707 C C . 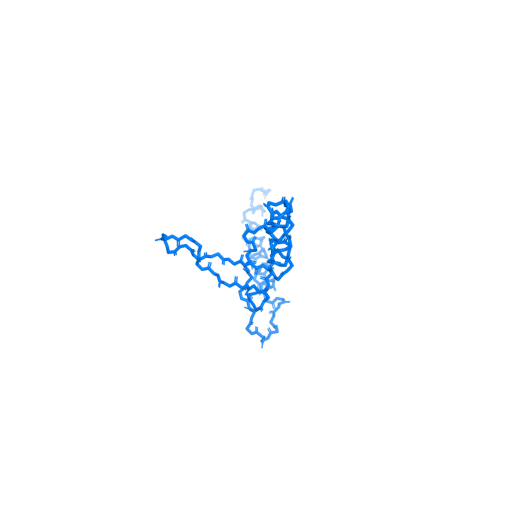GLU A 1 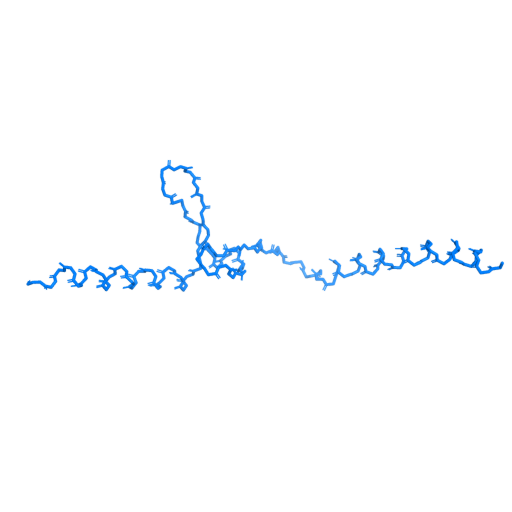88 ? -19.448 9.089 33.081 1.00 45.03 88 GLU A C 1
ATOM 709 O O . GLU A 1 88 ? -19.354 7.838 33.045 1.00 45.03 88 GLU A O 1
#

Radius of gyration: 25.07 Å; chains: 1; bounding box: 42×31×80 Å

Sequence (88 aa):
MLFVIFVIFTPIAVWLILHLTSRQKKGDETDEPKEPIELCAVCQNEFPMNQLLEKEVGGYGRVYCFCGQCIENLYHEYQNTTNIKTGE

Foldseek 3Di:
DVVVVCVVVVVVVVVVVVVVVVVVVVVPPPPDPQADWDAAPPPRDIDRQVQWDWDDDDPPRDIGTHGPVVVVVVVVVVVVVVCVVPPD

pLDDT: mean 77.47, std 14.66, range [43.75, 93.0]